Protein AF-A0A9D8VBW1-F1 (afdb_monomer_lite)

Secondary structure (DSSP, 8-state):
-GGGGT-EEEEEE-SSEEEEEEES-GGGTT--HHHHHHHHHHHHHHHHHHHHTSSS-EEEEEEE-SSEEEEEEEE---

Structure (mmCIF, N/CA/C/O backbone):
data_AF-A0A9D8VBW1-F1
#
_entry.id   AF-A0A9D8VBW1-F1
#
loop_
_atom_site.group_PDB
_atom_site.id
_atom_site.type_symbol
_atom_site.label_atom_id
_atom_site.label_alt_id
_atom_site.label_comp_id
_atom_site.label_asym_id
_atom_site.label_entity_id
_atom_site.label_seq_id
_atom_site.pdbx_PDB_ins_code
_atom_site.Cartn_x
_atom_site.Cartn_y
_atom_site.Cartn_z
_atom_site.occupancy
_atom_site.B_iso_or_equiv
_atom_site.auth_seq_id
_atom_site.auth_comp_id
_atom_site.auth_asym_id
_atom_site.auth_atom_id
_atom_site.pdbx_PDB_model_num
ATOM 1 N N . MET A 1 1 ? 11.658 0.100 2.456 1.00 65.38 1 MET A N 1
ATOM 2 C CA . MET A 1 1 ? 10.979 1.319 2.943 1.00 65.38 1 MET A CA 1
ATOM 3 C C . MET A 1 1 ? 9.952 0.943 4.002 1.00 65.38 1 MET A C 1
ATOM 5 O O . MET A 1 1 ? 10.172 1.252 5.160 1.00 65.38 1 MET A O 1
ATOM 9 N N . PHE A 1 2 ? 8.935 0.160 3.641 1.00 70.00 2 PHE A N 1
ATOM 10 C CA . PHE A 1 2 ? 7.848 -0.255 4.537 1.00 70.00 2 PHE A CA 1
ATOM 11 C C . PHE A 1 2 ? 8.255 -1.219 5.671 1.00 70.00 2 PHE A C 1
ATOM 13 O O . PHE A 1 2 ? 7.811 -1.061 6.801 1.00 70.00 2 PHE A O 1
ATOM 20 N N . SER A 1 3 ? 9.180 -2.155 5.427 1.00 70.88 3 SER A N 1
ATOM 21 C CA . SER A 1 3 ? 9.650 -3.101 6.458 1.00 70.88 3 SER A CA 1
ATOM 22 C C . SER A 1 3 ? 10.385 -2.439 7.634 1.00 70.88 3 SER A C 1
ATOM 24 O O . SER A 1 3 ? 10.412 -2.986 8.733 1.00 70.88 3 SER A O 1
ATOM 26 N N . GLY A 1 4 ? 10.957 -1.244 7.433 1.00 69.88 4 GLY A N 1
ATOM 27 C CA . GLY A 1 4 ? 11.681 -0.505 8.475 1.00 69.88 4 GLY A CA 1
ATOM 28 C C . GLY A 1 4 ? 10.784 0.049 9.586 1.00 69.88 4 GLY A C 1
ATOM 29 O O . GLY A 1 4 ? 11.288 0.435 10.635 1.00 69.88 4 GLY A O 1
ATOM 30 N N . LEU A 1 5 ? 9.465 0.061 9.376 1.00 74.06 5 LEU A N 1
ATOM 31 C CA . LEU A 1 5 ? 8.471 0.550 10.336 1.00 74.06 5 LEU A CA 1
ATOM 32 C C . LEU A 1 5 ? 7.875 -0.572 11.199 1.00 74.06 5 LEU A C 1
ATOM 34 O O . LEU A 1 5 ? 7.020 -0.326 12.049 1.00 74.06 5 LEU A O 1
ATOM 38 N N . GLY A 1 6 ? 8.353 -1.806 11.013 1.00 73.00 6 GLY A N 1
ATOM 39 C CA . GLY A 1 6 ? 7.877 -2.976 11.745 1.00 73.00 6 GLY A CA 1
ATOM 40 C C . GLY A 1 6 ? 6.544 -3.526 11.237 1.00 73.00 6 GLY A C 1
ATOM 41 O O . GLY A 1 6 ? 5.913 -4.308 11.956 1.00 73.00 6 GLY A O 1
ATOM 42 N N . ASP A 1 7 ? 6.122 -3.117 10.039 1.00 83.44 7 ASP A N 1
ATOM 43 C CA . ASP A 1 7 ? 5.026 -3.744 9.304 1.00 83.44 7 ASP A CA 1
ATOM 44 C C . ASP A 1 7 ? 5.524 -5.026 8.627 1.00 83.44 7 ASP A C 1
ATOM 46 O O . ASP A 1 7 ? 6.678 -5.110 8.185 1.00 83.44 7 ASP A O 1
ATOM 50 N N . ARG A 1 8 ? 4.651 -6.033 8.527 1.00 89.31 8 ARG A N 1
ATOM 51 C CA . ARG A 1 8 ? 4.939 -7.228 7.729 1.00 89.31 8 ARG A CA 1
ATOM 52 C C . ARG A 1 8 ? 4.755 -6.857 6.263 1.00 89.31 8 ARG A C 1
ATOM 54 O O . ARG A 1 8 ? 3.696 -6.368 5.883 1.00 89.31 8 ARG A O 1
ATOM 61 N N . VAL A 1 9 ? 5.786 -7.077 5.452 1.00 91.25 9 VAL A N 1
ATOM 62 C CA . VAL A 1 9 ? 5.777 -6.698 4.035 1.00 91.25 9 VAL A CA 1
ATOM 63 C C . VAL A 1 9 ? 6.201 -7.874 3.184 1.00 91.25 9 VAL A C 1
ATOM 65 O O . VAL A 1 9 ? 7.297 -8.403 3.365 1.00 91.25 9 VAL A O 1
ATOM 68 N N . GLU A 1 10 ? 5.356 -8.235 2.231 1.00 92.88 10 GLU A N 1
ATOM 69 C CA . GLU A 1 10 ? 5.677 -9.183 1.174 1.00 92.88 10 GLU A CA 1
ATOM 70 C C . GLU A 1 10 ? 6.026 -8.423 -0.103 1.00 92.88 10 GLU A C 1
ATOM 72 O O . GLU A 1 10 ? 5.403 -7.414 -0.437 1.00 92.88 10 GLU A O 1
ATOM 77 N N . VAL A 1 11 ? 7.055 -8.891 -0.808 1.00 91.75 11 VAL A N 1
ATOM 78 C CA . VAL A 1 11 ? 7.545 -8.268 -2.040 1.00 91.75 11 VAL A CA 1
ATOM 79 C C . VAL A 1 11 ? 7.548 -9.308 -3.142 1.00 91.75 11 VAL A C 1
ATOM 81 O O . VAL A 1 11 ? 8.163 -10.363 -3.001 1.00 91.75 11 VAL A O 1
ATOM 84 N N . GLN A 1 12 ? 6.898 -8.987 -4.253 1.00 93.69 12 GLN A N 1
ATOM 85 C CA . GLN A 1 12 ? 6.905 -9.791 -5.467 1.00 93.69 12 GLN A CA 1
ATOM 86 C C . GLN A 1 12 ? 7.443 -8.930 -6.609 1.00 93.69 12 GLN A C 1
ATOM 88 O O . GLN A 1 12 ? 6.837 -7.924 -6.979 1.00 93.69 12 GLN A O 1
ATOM 93 N N . ALA A 1 13 ? 8.606 -9.303 -7.140 1.00 90.44 13 ALA A N 1
ATOM 94 C CA . ALA A 1 13 ? 9.206 -8.640 -8.291 1.00 90.44 13 ALA A CA 1
ATOM 95 C C . ALA A 1 13 ? 8.785 -9.363 -9.576 1.00 90.44 13 ALA A C 1
ATOM 97 O O . ALA A 1 13 ? 9.059 -10.553 -9.739 1.00 90.44 13 ALA A O 1
ATOM 98 N N . GLY A 1 14 ? 8.106 -8.645 -10.465 1.00 87.44 14 GLY A N 1
ATOM 99 C CA . GLY A 1 14 ? 7.873 -9.042 -11.847 1.00 87.44 14 GLY A CA 1
ATOM 100 C C . GLY A 1 14 ? 8.946 -8.477 -12.781 1.00 87.44 14 GLY A C 1
ATOM 101 O O . GLY A 1 14 ? 9.921 -7.873 -12.336 1.00 87.44 14 GLY A O 1
ATOM 102 N N . LEU A 1 15 ? 8.753 -8.676 -14.088 1.00 82.81 15 LEU A N 1
ATOM 103 C CA . LEU A 1 15 ? 9.635 -8.129 -15.129 1.00 82.81 15 LEU A CA 1
ATOM 104 C C . LEU A 1 15 ? 9.559 -6.595 -15.202 1.00 82.81 15 LEU A C 1
ATOM 106 O O . LEU A 1 15 ? 10.598 -5.945 -15.183 1.00 82.81 15 LEU A O 1
ATOM 110 N N . ASP A 1 16 ? 8.343 -6.038 -15.205 1.00 86.69 16 ASP A N 1
ATOM 111 C CA . ASP A 1 16 ? 8.099 -4.596 -15.409 1.00 86.69 16 ASP A CA 1
ATOM 112 C C . ASP A 1 16 ? 7.439 -3.905 -14.201 1.00 86.69 16 ASP A C 1
ATOM 114 O O . ASP A 1 16 ? 7.227 -2.689 -14.188 1.00 86.69 16 ASP A O 1
ATOM 118 N N . GLU A 1 17 ? 7.086 -4.674 -13.169 1.00 89.94 17 GLU A N 1
ATOM 119 C CA . GLU A 1 17 ? 6.403 -4.164 -11.984 1.00 89.94 17 GLU A CA 1
ATOM 120 C C . GLU A 1 17 ? 6.888 -4.824 -10.696 1.00 89.94 17 GLU A C 1
ATOM 122 O O . GLU A 1 17 ? 7.329 -5.972 -10.677 1.00 89.94 17 GLU A O 1
ATOM 127 N N . ILE A 1 18 ? 6.769 -4.092 -9.592 1.00 91.31 18 ILE A N 1
ATOM 128 C CA . ILE A 1 18 ? 6.978 -4.609 -8.242 1.00 91.31 18 ILE A CA 1
ATOM 129 C C . ILE A 1 18 ? 5.656 -4.491 -7.496 1.00 91.31 18 ILE A C 1
ATOM 131 O O . ILE A 1 18 ? 5.116 -3.393 -7.352 1.00 91.31 18 ILE A O 1
ATOM 135 N N . THR A 1 19 ? 5.163 -5.615 -6.983 1.00 92.25 19 THR A N 1
ATOM 136 C CA . THR A 1 19 ? 4.045 -5.637 -6.042 1.00 92.25 19 THR A CA 1
ATOM 137 C C . THR A 1 19 ? 4.583 -5.683 -4.613 1.00 92.25 19 THR A C 1
ATOM 139 O O . THR A 1 19 ? 5.451 -6.498 -4.292 1.00 92.25 19 THR A O 1
ATOM 142 N N . LEU A 1 20 ? 4.058 -4.820 -3.747 1.00 91.94 20 LEU A N 1
ATOM 143 C CA . LEU A 1 20 ? 4.309 -4.840 -2.307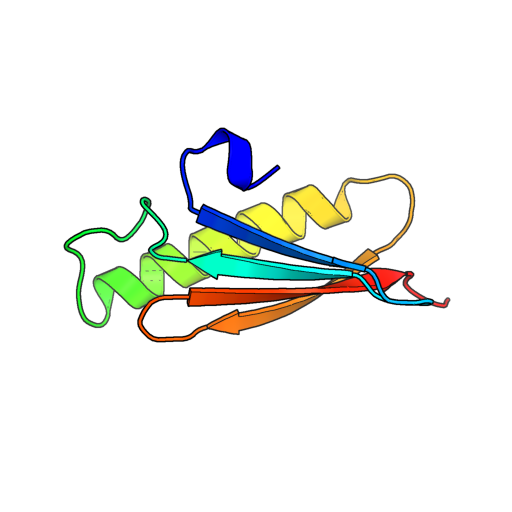 1.00 91.94 20 LEU A CA 1
ATOM 144 C C . LEU A 1 20 ? 2.981 -5.035 -1.585 1.00 91.94 20 LEU A C 1
ATOM 146 O O . LEU A 1 20 ? 2.049 -4.270 -1.818 1.00 91.94 20 LEU A O 1
ATOM 150 N N . THR A 1 21 ? 2.911 -5.994 -0.673 1.00 93.12 21 THR A N 1
ATOM 151 C CA . THR A 1 21 ? 1.752 -6.167 0.208 1.00 93.12 21 THR A CA 1
ATOM 152 C C . THR A 1 21 ? 2.181 -5.856 1.629 1.00 93.12 21 THR A C 1
ATOM 154 O O . THR A 1 21 ? 3.029 -6.542 2.196 1.00 93.12 21 THR A O 1
ATOM 157 N N . GLN A 1 22 ? 1.639 -4.781 2.189 1.00 91.69 22 GLN A N 1
ATOM 158 C CA . GLN A 1 22 ? 1.855 -4.379 3.573 1.00 91.69 22 GLN A CA 1
ATOM 159 C C . GLN A 1 22 ? 0.694 -4.924 4.400 1.00 91.69 22 GLN A C 1
ATOM 161 O O . GLN A 1 22 ? -0.451 -4.586 4.118 1.00 91.69 22 GLN A O 1
ATOM 166 N N . HIS A 1 23 ? 0.975 -5.755 5.396 1.00 90.75 23 HIS A N 1
ATOM 167 C CA . HIS A 1 23 ? -0.042 -6.334 6.267 1.00 90.75 23 HIS A CA 1
ATOM 168 C C . HIS A 1 23 ? -0.068 -5.645 7.623 1.00 90.75 23 HIS A C 1
ATOM 170 O O . HIS A 1 23 ? 0.975 -5.242 8.147 1.00 90.75 23 HIS A O 1
ATOM 176 N N . ASP A 1 24 ? -1.263 -5.600 8.198 1.00 88.75 24 ASP A N 1
ATOM 177 C CA . ASP A 1 24 ? -1.565 -5.086 9.525 1.00 88.75 24 ASP A CA 1
ATOM 178 C C . ASP A 1 24 ? -0.897 -3.721 9.791 1.00 88.75 24 ASP A C 1
ATOM 180 O O . ASP A 1 24 ? -0.130 -3.604 10.760 1.00 88.75 24 ASP A O 1
ATOM 184 N N . PRO A 1 25 ? -1.132 -2.691 8.938 1.00 89.44 25 PRO A N 1
ATOM 185 C CA . PRO A 1 25 ? -0.379 -1.442 8.995 1.00 89.44 25 PRO A CA 1
ATOM 186 C C . PRO A 1 25 ? -0.470 -0.821 10.387 1.00 89.44 25 PRO A C 1
ATOM 188 O O . PRO A 1 25 ? -1.550 -0.454 10.857 1.00 89.44 25 PRO A O 1
ATOM 191 N N . ARG A 1 26 ? 0.672 -0.678 11.067 1.00 88.88 26 ARG A N 1
ATOM 192 C CA . ARG A 1 26 ? 0.702 -0.247 12.475 1.00 88.88 26 ARG A CA 1
ATOM 193 C C . ARG A 1 26 ? 0.069 1.119 12.711 1.00 88.88 26 ARG A C 1
ATOM 195 O O . ARG A 1 26 ? -0.454 1.352 13.796 1.00 88.88 26 ARG A O 1
ATOM 202 N N . ILE A 1 27 ? 0.116 1.995 11.708 1.00 89.56 27 ILE A N 1
ATOM 203 C CA . ILE A 1 27 ? -0.408 3.363 11.770 1.00 89.56 27 ILE A CA 1
ATOM 204 C C . ILE A 1 27 ? -1.918 3.422 12.048 1.00 89.56 27 ILE A C 1
ATOM 206 O O . ILE A 1 27 ? -2.382 4.415 12.595 1.00 89.56 27 ILE A O 1
ATOM 210 N N . VAL A 1 28 ? -2.665 2.357 11.729 1.00 92.06 28 VAL A N 1
ATOM 211 C CA . VAL A 1 28 ? -4.114 2.257 11.979 1.00 92.06 28 VAL A CA 1
ATOM 212 C C . VAL A 1 28 ? -4.501 1.128 12.932 1.00 92.06 28 VAL A C 1
ATOM 214 O O . VAL A 1 28 ? -5.655 0.707 12.990 1.00 92.06 28 VAL A O 1
ATOM 217 N N . ARG A 1 29 ? -3.544 0.600 13.699 1.00 89.62 29 ARG A N 1
ATOM 218 C CA . ARG A 1 29 ? -3.825 -0.481 14.646 1.00 89.62 29 ARG A CA 1
ATOM 219 C C . ARG A 1 29 ? -4.794 -0.005 15.731 1.00 89.62 29 ARG A C 1
ATOM 221 O O . ARG A 1 29 ? -4.490 0.933 16.460 1.00 89.62 29 ARG A O 1
ATOM 228 N N . GLY A 1 30 ? -5.910 -0.717 15.879 1.00 92.06 30 GLY A N 1
ATOM 229 C CA . GLY A 1 30 ? -6.954 -0.385 16.852 1.00 92.06 30 GLY A CA 1
ATOM 230 C C . GLY A 1 30 ? -7.871 0.761 16.420 1.00 92.06 30 GLY A C 1
ATOM 231 O O . GLY A 1 30 ? -8.679 1.203 17.228 1.00 92.06 30 GLY A O 1
ATOM 232 N N . MET A 1 31 ? -7.748 1.235 15.176 1.00 94.06 31 MET A N 1
ATOM 233 C CA . MET A 1 31 ? -8.680 2.184 14.570 1.00 94.06 31 MET A CA 1
ATOM 234 C C . MET A 1 31 ? -9.702 1.434 13.720 1.00 94.06 31 MET A C 1
ATOM 236 O O . MET A 1 31 ? -9.370 0.456 13.047 1.00 94.06 31 MET A O 1
ATOM 240 N N . GLU A 1 32 ? -10.928 1.941 13.691 1.00 91.75 32 GLU A N 1
ATOM 241 C CA . GLU A 1 32 ? -12.028 1.376 12.912 1.00 91.75 32 GLU A CA 1
ATOM 242 C C . GLU A 1 32 ? -12.764 2.481 12.139 1.00 91.75 32 GLU A C 1
ATOM 244 O O . GLU A 1 32 ? -12.603 3.673 12.411 1.00 91.75 32 GLU A O 1
ATOM 249 N N . GLY A 1 33 ? -13.561 2.084 11.145 1.00 92.69 33 GLY A N 1
ATOM 250 C CA . GLY A 1 33 ? -14.440 2.989 10.402 1.00 92.69 33 GLY A CA 1
ATOM 251 C C . GLY A 1 33 ? -13.728 4.171 9.731 1.00 92.69 33 GLY A C 1
ATOM 252 O O . GLY A 1 33 ? -12.646 4.037 9.152 1.00 92.69 33 GLY A O 1
ATOM 253 N N . ASP A 1 34 ? -14.361 5.342 9.787 1.00 94.38 34 ASP A N 1
ATOM 254 C CA . ASP A 1 34 ? -13.934 6.535 9.047 1.00 94.38 34 ASP A CA 1
ATOM 255 C C . ASP A 1 34 ? -12.585 7.094 9.514 1.00 94.38 34 ASP A C 1
ATOM 257 O O . ASP A 1 34 ? -11.822 7.631 8.705 1.00 94.38 34 ASP A O 1
ATOM 261 N N . GLU A 1 35 ? -12.254 6.933 10.798 1.00 94.56 35 GLU A N 1
ATOM 262 C CA . GLU A 1 35 ? -10.960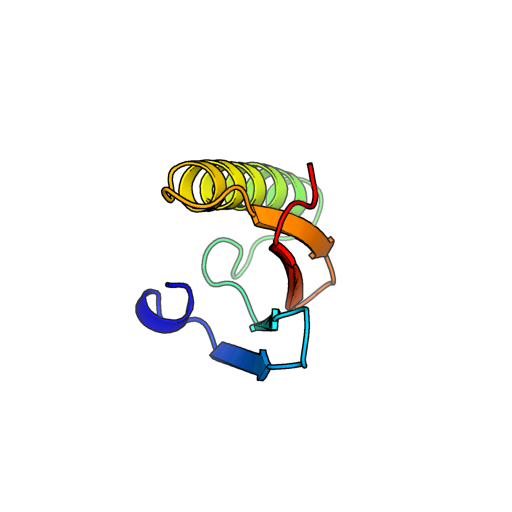 7.346 11.346 1.00 94.56 35 GLU A CA 1
ATOM 263 C C . GLU A 1 35 ? -9.827 6.553 10.689 1.00 94.56 35 GLU A C 1
ATOM 265 O O . GLU A 1 35 ? -8.898 7.141 10.126 1.00 94.56 35 GLU A O 1
ATOM 270 N N . ARG A 1 36 ? -9.956 5.217 10.665 1.00 94.19 36 ARG A N 1
ATOM 271 C CA . ARG A 1 36 ? -9.011 4.323 9.983 1.00 94.19 36 ARG A CA 1
ATOM 272 C C . ARG A 1 36 ? -8.839 4.725 8.520 1.00 94.19 36 ARG A C 1
ATOM 274 O O . ARG A 1 36 ? -7.712 4.853 8.041 1.00 94.19 36 ARG A O 1
ATOM 281 N N . ASN A 1 37 ? -9.945 4.936 7.811 1.00 92.94 37 ASN A N 1
ATOM 282 C CA . ASN A 1 37 ? -9.920 5.250 6.381 1.00 92.94 37 ASN A CA 1
ATOM 283 C C . ASN A 1 37 ? -9.241 6.598 6.101 1.00 92.94 37 ASN A C 1
ATOM 285 O O . ASN A 1 37 ? -8.440 6.713 5.170 1.00 92.94 37 ASN A O 1
ATOM 289 N N . THR A 1 38 ? -9.498 7.598 6.944 1.00 95.12 38 THR A N 1
ATOM 290 C CA . THR A 1 38 ? -8.873 8.921 6.842 1.00 95.12 38 THR A CA 1
ATOM 291 C C . THR A 1 38 ? -7.364 8.821 7.034 1.00 95.12 38 THR A C 1
ATOM 293 O O . THR A 1 38 ? -6.605 9.294 6.187 1.00 95.12 38 THR A O 1
ATOM 296 N N . VAL A 1 39 ? -6.907 8.146 8.091 1.00 94.62 39 VAL A N 1
ATOM 297 C CA . VAL A 1 39 ? -5.471 7.975 8.358 1.00 94.62 39 VAL A CA 1
ATOM 298 C C . VAL A 1 39 ? -4.782 7.207 7.228 1.00 94.62 39 VAL A C 1
ATOM 300 O O . VAL A 1 39 ? -3.713 7.624 6.780 1.00 94.62 39 VAL A O 1
ATOM 303 N N . LEU A 1 40 ? -5.401 6.139 6.709 1.00 93.00 40 LEU A N 1
ATOM 304 C CA . LEU A 1 40 ? -4.855 5.388 5.575 1.00 93.00 40 LEU A CA 1
ATOM 305 C C . LEU A 1 40 ? -4.730 6.236 4.309 1.00 93.00 40 LEU A C 1
ATOM 307 O O . LEU A 1 40 ? -3.700 6.158 3.643 1.00 93.00 40 LEU A O 1
ATOM 311 N N . SER A 1 41 ? -5.719 7.074 3.989 1.00 93.19 41 SER A N 1
ATOM 312 C CA . SER A 1 41 ? -5.634 7.953 2.814 1.00 93.19 41 SER A CA 1
ATOM 313 C C . SER A 1 41 ? -4.446 8.920 2.898 1.00 93.19 41 SER A C 1
ATOM 315 O O . SER A 1 41 ? -3.684 9.053 1.940 1.00 93.19 41 SER A O 1
ATOM 317 N N . ILE A 1 42 ? -4.220 9.524 4.070 1.00 94.44 42 ILE A N 1
ATOM 318 C CA . ILE A 1 42 ? -3.095 10.439 4.307 1.00 94.44 42 ILE A CA 1
ATOM 319 C C . ILE A 1 42 ? -1.773 9.676 4.220 1.00 94.44 42 ILE A C 1
ATOM 321 O O . ILE A 1 42 ? -0.835 10.117 3.556 1.00 94.44 42 ILE A O 1
ATOM 325 N N . TRP A 1 43 ? -1.705 8.512 4.869 1.00 91.94 43 TRP A N 1
ATOM 326 C CA . TRP A 1 43 ? -0.542 7.633 4.836 1.00 91.94 43 TRP A CA 1
ATOM 327 C C . TRP A 1 43 ? -0.152 7.263 3.405 1.00 91.94 43 TRP A C 1
ATOM 329 O O . TRP A 1 43 ? 1.025 7.317 3.044 1.00 91.94 43 TRP A O 1
ATOM 339 N N . ILE A 1 44 ? -1.139 6.940 2.571 1.00 90.75 44 ILE A N 1
ATOM 340 C CA . ILE A 1 44 ? -0.916 6.563 1.180 1.00 90.75 44 ILE A CA 1
ATOM 341 C C . ILE A 1 44 ? -0.331 7.722 0.377 1.00 90.75 44 ILE A C 1
ATOM 343 O O . ILE A 1 44 ? 0.675 7.541 -0.312 1.00 90.75 44 ILE A O 1
ATOM 347 N N . GLU A 1 45 ? -0.903 8.917 0.499 1.00 91.88 45 GLU A N 1
ATOM 348 C CA . GLU A 1 45 ? -0.423 10.092 -0.231 1.00 91.88 45 GLU A CA 1
ATOM 349 C C . GLU A 1 45 ? 0.994 10.507 0.189 1.00 91.88 45 GLU A C 1
ATOM 351 O O . GLU A 1 45 ? 1.809 10.866 -0.666 1.00 91.88 45 GLU A O 1
ATOM 356 N N . LEU A 1 46 ? 1.355 10.353 1.469 1.00 90.44 46 LEU A N 1
ATOM 357 C CA . LEU A 1 46 ? 2.732 10.566 1.932 1.00 90.44 46 LEU A CA 1
ATOM 358 C C . LEU A 1 46 ? 3.726 9.643 1.214 1.00 90.44 46 LEU A C 1
ATOM 360 O O . LEU A 1 46 ? 4.776 10.097 0.748 1.00 90.44 46 LEU A O 1
ATOM 364 N N . TRP A 1 47 ? 3.397 8.357 1.074 1.00 87.12 47 TRP A N 1
ATOM 365 C CA . TRP A 1 47 ? 4.269 7.407 0.381 1.00 87.12 47 TRP A CA 1
ATOM 366 C C . TRP A 1 47 ? 4.289 7.594 -1.126 1.00 87.12 47 TRP A C 1
ATOM 368 O O . TRP A 1 47 ? 5.350 7.435 -1.727 1.00 87.12 47 TRP A O 1
ATOM 378 N N . ARG A 1 48 ? 3.170 7.976 -1.748 1.00 88.44 48 ARG A N 1
ATOM 379 C CA . ARG A 1 48 ? 3.154 8.353 -3.170 1.00 88.44 48 ARG A CA 1
ATOM 380 C C . ARG A 1 48 ? 4.062 9.551 -3.422 1.00 88.44 48 ARG A C 1
ATOM 382 O O . ARG A 1 48 ? 4.873 9.508 -4.347 1.00 88.44 48 ARG A O 1
ATOM 389 N N . GLY A 1 49 ? 4.007 10.563 -2.556 1.00 88.06 49 GLY A N 1
ATOM 390 C CA . GLY A 1 49 ? 4.930 11.696 -2.571 1.00 88.06 49 GLY A CA 1
ATOM 391 C C . GLY A 1 49 ? 6.389 11.252 -2.439 1.00 88.06 49 GLY A C 1
ATOM 392 O O . GLY A 1 49 ? 7.219 11.590 -3.285 1.00 88.06 49 GLY A O 1
ATOM 393 N N . ALA A 1 50 ? 6.700 10.413 -1.448 1.00 86.25 50 ALA A N 1
ATOM 394 C CA . ALA A 1 50 ? 8.046 9.874 -1.260 1.00 86.25 50 ALA A CA 1
ATOM 395 C C . ALA A 1 50 ? 8.534 9.073 -2.481 1.00 86.25 50 ALA A C 1
ATOM 397 O O . ALA A 1 50 ? 9.659 9.280 -2.932 1.00 86.25 50 ALA A O 1
ATOM 398 N N . LEU A 1 51 ? 7.691 8.215 -3.065 1.00 83.94 51 LEU A N 1
ATOM 399 C CA . LEU A 1 51 ? 7.998 7.453 -4.281 1.00 83.94 51 LEU A CA 1
ATOM 400 C C . LEU A 1 51 ? 8.232 8.366 -5.491 1.00 83.94 51 LEU A C 1
ATOM 402 O O . LEU A 1 51 ? 9.155 8.123 -6.266 1.00 83.94 51 LEU A O 1
ATOM 406 N N . SER A 1 52 ? 7.450 9.439 -5.627 1.00 82.69 52 SER A N 1
ATOM 407 C CA . SER A 1 52 ? 7.601 10.411 -6.716 1.00 82.69 52 SER A CA 1
ATOM 408 C C . SER A 1 52 ? 8.897 11.229 -6.634 1.00 82.69 52 SER A C 1
ATOM 410 O O . SER A 1 52 ? 9.354 11.747 -7.648 1.00 82.69 52 SER A O 1
ATOM 412 N N . SER A 1 53 ? 9.517 11.317 -5.450 1.00 82.62 53 SER A N 1
ATOM 413 C CA . SER A 1 53 ? 10.776 12.047 -5.244 1.00 82.62 53 SER A CA 1
ATOM 414 C C . SER A 1 53 ? 12.014 11.325 -5.802 1.00 82.62 53 SER A C 1
ATOM 416 O O . SER A 1 53 ? 13.083 11.928 -5.928 1.00 82.62 53 SER A O 1
ATOM 418 N N . PHE A 1 54 ? 11.901 10.037 -6.147 1.00 78.31 54 PHE A N 1
ATOM 419 C CA . PHE A 1 54 ? 13.009 9.277 -6.721 1.00 78.31 54 PHE A CA 1
ATOM 420 C C . PHE A 1 54 ? 13.256 9.673 -8.188 1.00 78.31 54 PHE A C 1
ATOM 422 O O . PHE A 1 54 ? 12.332 9.946 -8.944 1.00 78.31 54 PHE A O 1
ATOM 429 N N . ARG A 1 55 ? 14.533 9.677 -8.606 1.00 61.88 55 ARG A N 1
ATOM 430 C CA . ARG A 1 55 ? 15.000 10.195 -9.915 1.00 61.88 55 ARG A CA 1
ATOM 431 C C . ARG A 1 55 ? 14.354 9.560 -11.156 1.00 61.88 55 ARG A C 1
ATOM 433 O O . ARG A 1 55 ? 14.392 10.170 -12.217 1.00 61.88 55 ARG A O 1
ATOM 440 N N . GLN A 1 56 ? 13.822 8.347 -11.047 1.00 67.75 56 GLN A N 1
ATOM 441 C CA . GLN A 1 56 ? 13.064 7.697 -12.116 1.00 67.75 56 GLN A CA 1
ATOM 442 C C . GLN A 1 56 ? 11.581 7.877 -11.817 1.00 67.75 56 GLN A C 1
ATOM 444 O O . GLN A 1 56 ? 11.140 7.527 -10.721 1.00 67.75 56 GLN A O 1
ATOM 449 N N . MET A 1 57 ? 10.818 8.403 -12.778 1.00 61.84 57 MET A N 1
ATOM 450 C CA . MET A 1 57 ? 9.370 8.507 -12.629 1.00 61.84 57 MET A CA 1
ATOM 451 C C . MET A 1 57 ? 8.796 7.100 -12.454 1.00 61.84 57 MET A C 1
ATOM 453 O O . MET A 1 57 ? 8.849 6.276 -13.363 1.00 61.84 57 MET A O 1
ATOM 457 N N . LYS A 1 58 ? 8.252 6.833 -11.269 1.00 74.94 58 LYS A N 1
ATOM 458 C CA . LYS A 1 58 ? 7.523 5.606 -10.955 1.00 74.94 58 LYS A CA 1
ATOM 459 C C . LYS A 1 58 ? 6.051 5.944 -10.783 1.00 74.94 58 LYS A C 1
ATOM 461 O O . LYS A 1 58 ? 5.715 6.986 -10.220 1.00 74.94 58 LYS A O 1
ATOM 466 N N . THR A 1 59 ? 5.178 5.084 -11.284 1.00 82.19 59 THR A N 1
ATOM 467 C CA . THR A 1 59 ? 3.750 5.126 -10.952 1.00 82.19 59 THR A CA 1
ATOM 468 C C . THR A 1 59 ? 3.481 4.141 -9.825 1.00 82.19 59 THR A C 1
ATOM 470 O O . THR A 1 59 ? 4.124 3.095 -9.753 1.00 82.19 59 THR A O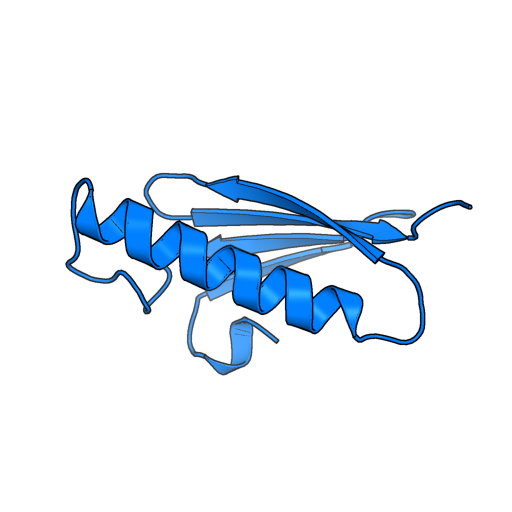 1
ATOM 473 N N . ALA A 1 60 ? 2.577 4.509 -8.918 1.00 87.62 60 ALA A N 1
ATOM 474 C CA . ALA A 1 60 ? 2.141 3.663 -7.818 1.00 87.62 60 ALA A CA 1
ATOM 475 C C . ALA A 1 60 ? 0.611 3.611 -7.803 1.00 87.62 60 ALA A C 1
ATOM 477 O O . ALA A 1 60 ? -0.063 4.623 -7.554 1.00 87.62 60 ALA A O 1
ATOM 478 N N . GLU A 1 61 ? 0.088 2.426 -8.086 1.00 89.94 61 GLU A N 1
ATOM 479 C CA . GLU A 1 61 ? -1.306 2.061 -7.863 1.00 89.94 61 GLU A CA 1
ATOM 480 C C . GLU A 1 61 ? -1.425 1.437 -6.478 1.00 89.94 61 GLU A C 1
ATOM 482 O O . GLU A 1 61 ? -0.546 0.682 -6.054 1.00 89.94 61 GLU A O 1
ATOM 487 N N . VAL A 1 62 ? -2.486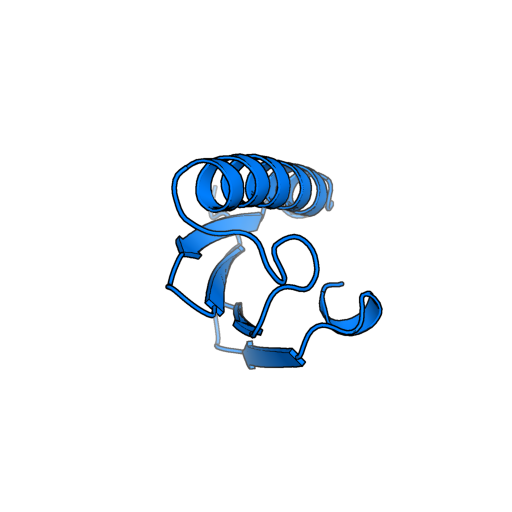 1.792 -5.758 1.00 91.94 62 VAL A N 1
ATOM 488 C CA . VAL A 1 62 ? -2.686 1.372 -4.373 1.00 91.94 62 VAL A CA 1
ATOM 489 C C . VAL A 1 62 ? -4.094 0.836 -4.223 1.00 91.94 62 VAL A C 1
ATOM 491 O O . VAL A 1 62 ? -5.048 1.506 -4.613 1.00 91.94 62 VAL A O 1
ATOM 494 N N . ASP A 1 63 ? -4.198 -0.354 -3.650 1.00 92.75 63 ASP A N 1
ATOM 495 C CA . ASP A 1 63 ? -5.450 -1.000 -3.284 1.00 92.75 63 ASP A CA 1
ATOM 496 C C . ASP A 1 63 ? -5.478 -1.225 -1.766 1.00 92.75 63 ASP A C 1
ATOM 498 O O . ASP A 1 63 ? -4.483 -1.656 -1.171 1.00 92.75 63 ASP A O 1
ATOM 502 N N . ILE A 1 64 ? -6.597 -0.874 -1.135 1.00 89.62 64 ILE A N 1
ATOM 503 C CA . ILE A 1 64 ? -6.757 -0.854 0.322 1.00 89.62 64 ILE A CA 1
ATOM 504 C C . ILE A 1 64 ? -7.745 -1.950 0.707 1.00 89.62 64 ILE A C 1
ATOM 506 O O . ILE A 1 64 ? -8.926 -1.869 0.381 1.00 89.62 64 ILE A O 1
ATOM 510 N N . GLY A 1 65 ? -7.259 -2.943 1.443 1.00 86.81 65 GLY A N 1
ATOM 511 C CA . GLY A 1 65 ? -8.084 -3.951 2.098 1.00 86.81 65 GLY A CA 1
ATOM 512 C C . GLY A 1 65 ? -8.324 -3.651 3.579 1.00 86.81 65 GLY A C 1
ATOM 513 O O . GLY A 1 65 ? -7.876 -2.638 4.131 1.00 86.81 65 GLY A O 1
ATOM 514 N N . ASP A 1 66 ? -9.008 -4.581 4.243 1.00 82.69 66 ASP A N 1
ATOM 515 C CA . ASP A 1 66 ? -9.324 -4.501 5.675 1.00 82.69 66 ASP A CA 1
ATOM 516 C C . ASP A 1 66 ? -8.076 -4.624 6.563 1.00 82.69 66 ASP A C 1
ATOM 518 O O . ASP A 1 66 ? -7.940 -3.927 7.569 1.00 82.69 66 ASP A O 1
ATOM 522 N N . ASP A 1 67 ? -7.112 -5.445 6.162 1.00 86.38 67 ASP A N 1
ATOM 523 C CA . ASP A 1 67 ? -5.889 -5.736 6.915 1.00 86.38 67 ASP A CA 1
ATOM 524 C C . ASP A 1 67 ? -4.612 -5.506 6.099 1.00 86.38 67 ASP A C 1
ATOM 526 O O . ASP A 1 67 ? -3.505 -5.695 6.603 1.00 86.38 67 ASP A O 1
ATO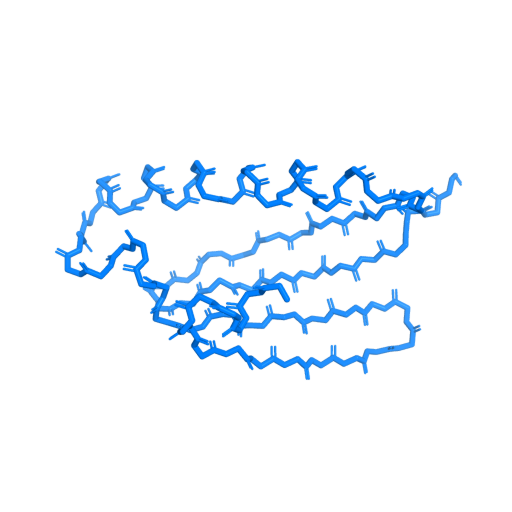M 530 N N . GLN A 1 68 ? -4.736 -5.074 4.846 1.00 91.56 68 GLN A N 1
ATOM 531 C CA . GLN A 1 68 ? -3.595 -4.950 3.952 1.00 91.56 68 GLN A CA 1
ATOM 532 C C . GLN A 1 68 ? -3.664 -3.730 3.041 1.00 91.56 68 GLN A C 1
ATOM 534 O O . GLN A 1 68 ? -4.735 -3.245 2.682 1.00 91.56 68 GLN A O 1
ATOM 539 N N . ILE A 1 69 ? -2.490 -3.264 2.627 1.00 92.19 69 ILE A N 1
ATOM 540 C CA . ILE A 1 69 ? -2.320 -2.273 1.567 1.00 92.19 69 ILE A CA 1
ATOM 541 C C . ILE A 1 69 ? -1.470 -2.919 0.484 1.00 92.19 69 ILE A C 1
ATOM 543 O O . ILE A 1 69 ? -0.322 -3.305 0.733 1.00 92.19 69 ILE A O 1
ATOM 547 N N . ARG A 1 70 ? -2.023 -3.030 -0.721 1.00 93.56 70 ARG A N 1
ATOM 548 C CA . ARG A 1 70 ? -1.307 -3.543 -1.884 1.00 93.56 70 ARG A CA 1
ATOM 549 C C . ARG A 1 70 ? -0.844 -2.381 -2.746 1.00 93.56 70 ARG A C 1
ATOM 551 O O . ARG A 1 70 ? -1.641 -1.559 -3.180 1.00 93.56 70 ARG A O 1
ATOM 558 N N . TRP A 1 71 ? 0.448 -2.349 -3.025 1.00 92.94 71 TRP A N 1
ATOM 559 C CA . TRP A 1 71 ? 1.095 -1.373 -3.887 1.00 92.94 71 TRP A CA 1
ATOM 560 C C . TRP A 1 71 ? 1.554 -2.068 -5.155 1.00 92.94 71 TRP A C 1
ATOM 562 O O . TRP A 1 71 ? 2.225 -3.095 -5.075 1.00 92.94 71 TRP A O 1
ATOM 572 N N . VAL A 1 72 ? 1.263 -1.483 -6.310 1.00 92.19 72 VAL A N 1
ATOM 573 C CA . VAL A 1 72 ? 1.853 -1.897 -7.582 1.00 92.19 72 VAL A CA 1
ATOM 574 C C . VAL A 1 72 ? 2.656 -0.738 -8.138 1.00 92.19 72 VAL A C 1
ATOM 576 O O . VAL A 1 72 ? 2.117 0.329 -8.432 1.00 92.19 72 VAL A O 1
ATOM 579 N N . ILE A 1 73 ? 3.968 -0.939 -8.225 1.00 89.94 73 ILE A N 1
ATOM 580 C CA . ILE A 1 73 ? 4.933 0.074 -8.633 1.00 89.94 73 ILE A CA 1
ATOM 581 C C . ILE A 1 73 ? 5.470 -0.292 -10.009 1.00 89.94 73 ILE A C 1
ATOM 583 O O . ILE A 1 73 ? 6.015 -1.380 -10.187 1.00 89.94 73 ILE A O 1
ATOM 587 N N . ARG A 1 74 ? 5.365 0.638 -10.958 1.00 89.31 74 ARG A N 1
ATOM 588 C CA . ARG A 1 74 ? 5.856 0.476 -12.333 1.00 89.31 74 ARG A CA 1
ATOM 589 C C . ARG A 1 74 ? 6.745 1.640 -12.723 1.00 89.31 74 ARG A C 1
ATOM 591 O O . ARG A 1 74 ? 6.579 2.751 -12.207 1.00 89.31 74 ARG A O 1
ATOM 598 N N . GLU A 1 75 ? 7.656 1.415 -13.659 1.00 82.62 75 GLU A N 1
ATOM 599 C CA . GLU A 1 75 ? 8.289 2.536 -14.349 1.00 82.62 75 GLU A CA 1
ATOM 600 C C . GLU A 1 75 ? 7.229 3.315 -15.132 1.00 82.62 75 GLU A C 1
ATOM 602 O O . GLU A 1 75 ? 6.316 2.749 -15.735 1.00 82.62 75 GLU A O 1
ATOM 607 N N . ARG A 1 76 ? 7.302 4.643 -15.081 1.00 69.00 76 ARG A N 1
ATOM 608 C CA . ARG A 1 76 ? 6.426 5.492 -15.876 1.00 69.00 76 ARG A CA 1
ATOM 609 C C . ARG A 1 76 ? 7.003 5.557 -17.283 1.00 69.00 76 ARG A C 1
ATOM 611 O O . ARG A 1 76 ? 8.004 6.233 -17.503 1.00 69.00 76 ARG A O 1
ATOM 618 N N . VAL A 1 77 ? 6.368 4.861 -18.219 1.00 61.97 77 VAL A N 1
ATOM 619 C CA . VAL A 1 77 ? 6.661 5.030 -19.645 1.00 61.97 77 VAL A CA 1
ATOM 620 C C . VAL A 1 77 ? 6.185 6.429 -20.050 1.00 61.97 77 VAL A C 1
ATOM 622 O O . VAL A 1 77 ? 5.067 6.824 -19.704 1.00 61.97 77 VAL A O 1
ATOM 625 N N . ALA A 1 78 ? 7.087 7.203 -20.658 1.00 58.53 78 ALA A N 1
ATOM 626 C CA . ALA A 1 78 ? 6.842 8.571 -21.116 1.00 58.53 78 ALA A CA 1
ATOM 627 C C . ALA A 1 78 ? 5.904 8.616 -22.327 1.00 58.53 78 ALA A C 1
ATOM 629 O O . ALA A 1 78 ? 5.969 7.676 -23.152 1.00 58.53 78 ALA A O 1
#

Sequence (78 aa):
MFSGLGDRVEVQAGLDEITLTQHDPRIVRGMEGDERNTVLSIWIELWRGALSSFRQMKTAEVDIGDDQIRWVIRERVA

pLDDT: mean 86.18, std 9.21, range [58.53, 95.12]

Radius of gyration: 12.92 Å; chains: 1; bounding box: 29×22×38 Å

Foldseek 3Di:
DQVVVVWDWDWDDDPFKIKIKTFQRPQQNPHDDPVSVVSVVVVVVVVQVVQCPDPFHKDWDWDDDPGIIMIIIGGDDD

=== Feature glossary ===
Legend for the data blocks above and below:

— What the protein is —

The amino-acid sequence is the protein's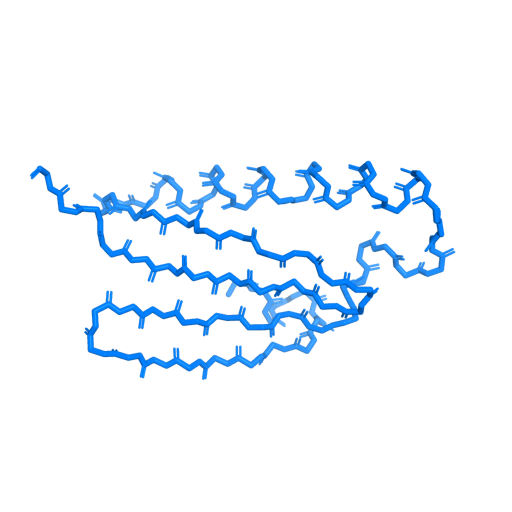 primary structure: the linear order of residues from the N-terminus to the C-terminus, written in one-letter code. Everything else here — the 3D coordinates, the secondary structure, the domain annotations — is ultimately a consequence of this string.

Functional annotations link the protein to curated databases. InterPro entries identify conserved domains and families by matching the sequence against member-database signatures (Pfam, PROSITE, CDD, …). Gene Ontology (GO) terms describe molecular function, biological process, and cellular component in a controlled vocabulary. CATH places the structure in a hierarchical fold classification (Class/Architecture/Topology/Homologous-superfamily). The organism is the source species.

— Where its atoms are —

Atomic coordinates in PDBx/mmCIF format — the same representation the Protein Data Bank distributes. Each line of the _atom_site loop places one backbone atom in Cartesian space (units: ångströms, origin: arbitrary).

The six renders are orthographic views along the three Cartesian axes in both directions. Representation (cartoon, sticks, or surface) and color scheme (sequence-rainbow or by-chain) vary across proteins so the training set covers all the common visualization conventions.

— Local backbone conformation —

Eight-state secondary structure (DSSP): H is the canonical α-helix, G the tighter 3₁₀-helix, I the wider π-helix; E/B are β-structure, T and S are turns and bends, and '-' is everything else. DSSP derives these from the pattern of main-chain N–H···O=C hydrogen bonds, not from the sequence.

Three-state secondary structure (P-SEA) collapses the eight DSSP classes into helix (a), strand (b), and coil (c). P-SEA assigns these from Cα geometry alone — distances and angles — without requiring backbone oxygens, so it works on any Cα trace.

φ (phi) and ψ (psi) are the two rotatable backbone dihedrals per residue: φ is the C(i-1)–N–Cα–C torsion, ψ is the N–Cα–C–N(i+1) torsion, both in degrees on (−180°, 180°]. α-helical residues cluster near (−60°, −45°); β-strand residues near (−120°, +130°). A Ramachandran plot is simply a scatter of (φ, ψ) for every residue.

— Global shape and packing —

The geometric summary reports three shape descriptors. Rg (radius of gyration) measures how spread out the Cα atoms are about their centre of mass; compact globular proteins have small Rg, elongated or unfolded ones large. Cα contacts (<8 Å, |i−j|>4) count long-range residue pairs in spatial proximity — high for tightly packed folds, near zero for rods or random coil. The bounding-box extents give the protein's footprint along x, y, z in Å.

SASA measures how much of the protein is reachable by solvent. It is computed by rolling a water-sized probe over the atomic surface and summing the exposed area (Å²). Per-residue SASA distinguishes core (buried, low SASA) from surface (exposed, high SASA) residues; total SASA is a whole-molecule size measure.

Plot images: a contact map (which residues are close in 3D, as an N×N binary image), a Ramachandran scatter (backbone torsion angles, revealing secondary-structure composition at a glance), and — for AlphaFold structures — a PAE heatmap (pairwise prediction confidence).

— Structural neighborhood —

A 3Di character summarizes, for each residue, the relative orientation of the Cα frame of its nearest spatial neighbor. Because it encodes fold topology rather than chemistry, 3Di alignments detect remote structural similarity that sequence alignment misses.

The Foldseek neighbor list gives the closest experimentally determined structures in the PDB, ranked by structural alignment. TM-score near 1 means near-identical fold; near 0.3 means only rough topology match. This is how one finds what a novel AlphaFold prediction most resembles in the solved-structure universe.

— Confidence and disorder —

For AlphaFold models, the B-factor field carries pLDDT — the model's own estimate of local accuracy on a 0–100 scale. Regions with pLDDT<50 should be treated as essentially unmodeled; they often correspond to intrinsically disordered segments.

Crystallographic B-factors measure how much each atom's electron density is smeared out, in Å². They rise in mobile loops and surface residues and fall in the buried interior. In AlphaFold models this column is repurposed to hold pLDDT instead.

Predicted Aligned Error (PAE) is an AlphaFold confidence matrix: entry (i, j) is the expected error in the position of residue j, in ångströms, when the prediction is superimposed on the true structure at residue i. Low PAE within a block of residues means that block is internally rigid and well-predicted; high PAE between two blocks means their relative placement is uncertain even if each block individually is confident.